Protein AF-A0A4Q4UWY4-F1 (afdb_monomer_lite)

Structure (mmCIF, N/CA/C/O backbone):
data_AF-A0A4Q4UWY4-F1
#
_entry.id   AF-A0A4Q4UWY4-F1
#
loop_
_atom_site.group_PDB
_atom_site.id
_atom_site.type_symbol
_atom_site.label_atom_id
_atom_site.label_alt_id
_atom_site.label_comp_id
_atom_site.label_asym_id
_atom_site.label_entity_id
_atom_site.label_seq_id
_atom_site.pdbx_PDB_ins_code
_atom_site.Cartn_x
_atom_site.Cartn_y
_atom_site.Cartn_z
_atom_site.occupancy
_atom_site.B_iso_or_equiv
_atom_site.auth_seq_id
_atom_site.auth_comp_id
_atom_site.auth_asym_id
_atom_site.auth_atom_id
_atom_site.pdbx_PDB_model_num
ATOM 1 N N . MET A 1 1 ? -7.042 9.454 22.179 1.00 61.00 1 MET A N 1
ATOM 2 C CA . MET A 1 1 ? -7.027 10.506 21.138 1.00 61.00 1 MET A CA 1
ATOM 3 C C . MET A 1 1 ? -7.891 10.111 19.944 1.00 61.00 1 MET A C 1
ATOM 5 O O . MET A 1 1 ? -8.805 10.855 19.650 1.00 61.00 1 MET A O 1
ATOM 9 N N . TRP A 1 2 ? -7.714 8.933 19.331 1.00 68.62 2 TRP A N 1
ATOM 10 C CA . TRP A 1 2 ? -8.538 8.494 18.184 1.00 68.62 2 TRP A CA 1
ATOM 11 C C . TRP A 1 2 ? -9.998 8.112 18.511 1.00 68.62 2 TRP A C 1
ATOM 13 O O . TRP A 1 2 ? -10.825 8.023 17.618 1.00 68.62 2 TRP A O 1
ATOM 23 N N . GLN A 1 3 ? -10.355 7.961 19.790 1.00 69.81 3 GLN A N 1
ATOM 24 C CA . GLN A 1 3 ? -11.751 7.764 20.217 1.00 69.81 3 GLN A CA 1
ATOM 25 C C . GLN A 1 3 ? -12.660 8.958 19.887 1.00 69.81 3 GLN A C 1
ATOM 27 O O . GLN A 1 3 ? -13.860 8.766 19.733 1.00 69.81 3 GLN A O 1
ATOM 32 N N . VAL A 1 4 ? -12.087 10.152 19.679 1.00 71.00 4 VAL A N 1
ATOM 33 C CA . VAL A 1 4 ? -12.830 11.355 19.272 1.00 71.00 4 VAL A CA 1
ATOM 34 C C . VAL A 1 4 ? -13.606 11.146 17.967 1.00 71.00 4 VAL A C 1
ATOM 36 O O . VAL A 1 4 ? -14.658 11.745 17.787 1.00 71.00 4 VAL A O 1
ATOM 39 N N . PHE A 1 5 ? -13.123 10.263 17.079 1.00 67.31 5 PHE A N 1
ATOM 40 C CA . PHE A 1 5 ? -13.816 9.945 15.831 1.00 67.31 5 PHE A CA 1
ATOM 41 C C . PHE A 1 5 ? -15.170 9.290 16.083 1.00 67.31 5 PHE A C 1
ATOM 43 O O . PHE A 1 5 ? -16.157 9.638 15.446 1.00 67.31 5 PHE A O 1
ATOM 50 N N . LEU A 1 6 ? -15.218 8.399 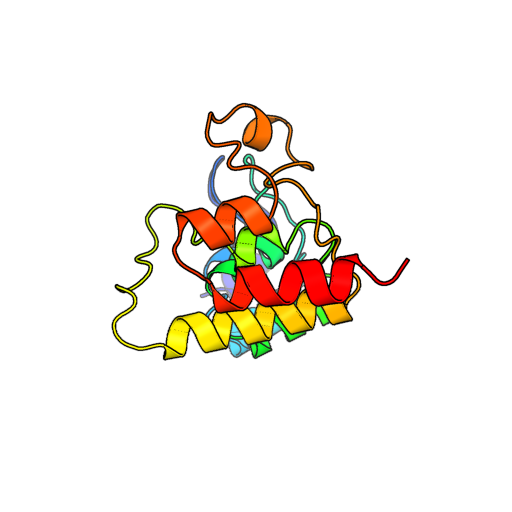17.071 1.00 70.25 6 LEU A N 1
ATOM 51 C CA . LEU A 1 6 ? -16.430 7.689 17.465 1.00 70.25 6 LEU A CA 1
ATOM 52 C C . LEU A 1 6 ? -17.340 8.572 18.323 1.00 70.25 6 LEU A C 1
ATOM 54 O O . LEU A 1 6 ? -18.555 8.485 18.224 1.00 70.25 6 LEU A O 1
ATOM 58 N N . GLU A 1 7 ? -16.753 9.422 19.167 1.00 74.81 7 GLU A N 1
ATOM 59 C CA . GLU A 1 7 ? -17.498 10.297 20.081 1.00 74.81 7 GLU A CA 1
ATOM 60 C C . GLU A 1 7 ? -18.187 11.472 19.370 1.00 74.81 7 GLU A C 1
ATOM 62 O O . GLU A 1 7 ? -19.170 12.000 19.886 1.00 74.81 7 GLU A O 1
ATOM 67 N N . HIS A 1 8 ? -17.681 11.883 18.204 1.00 76.56 8 HIS A N 1
ATOM 68 C CA . HIS A 1 8 ? -18.184 13.031 17.446 1.00 76.56 8 HIS A CA 1
ATOM 69 C C . HIS A 1 8 ? -18.720 12.676 16.049 1.00 76.56 8 HIS A C 1
ATOM 71 O O . HIS A 1 8 ? -18.869 13.581 15.228 1.00 76.56 8 HIS A O 1
ATOM 77 N N . ASP A 1 9 ? -18.994 11.393 15.771 1.00 73.88 9 ASP A N 1
ATOM 78 C CA . ASP A 1 9 ? -19.467 10.906 14.461 1.00 73.88 9 ASP A CA 1
ATOM 79 C C . ASP A 1 9 ? -18.587 11.396 13.287 1.00 73.88 9 ASP A C 1
ATOM 81 O O . ASP A 1 9 ? -19.069 11.709 12.195 1.00 73.88 9 ASP A O 1
ATOM 85 N N . LEU A 1 10 ? -17.273 11.508 13.515 1.00 76.94 10 LEU A N 1
ATOM 86 C CA . LEU A 1 10 ? -16.337 11.921 12.474 1.00 76.94 10 LEU A CA 1
ATOM 87 C C . LEU A 1 10 ? -16.050 10.730 11.566 1.00 76.94 10 LEU A C 1
ATOM 89 O O . LEU A 1 10 ? -15.669 9.654 12.029 1.00 76.94 10 LEU A O 1
ATOM 93 N N . ASP A 1 11 ? -16.167 10.951 10.262 1.00 81.19 11 ASP A N 1
ATOM 94 C CA . ASP A 1 11 ? -15.842 9.941 9.266 1.00 81.19 11 ASP A CA 1
ATOM 95 C C . ASP A 1 11 ? -14.346 9.582 9.329 1.00 81.19 11 ASP A C 1
ATOM 97 O O . ASP A 1 11 ? -13.464 10.392 9.031 1.00 81.19 11 ASP A O 1
ATOM 101 N N . ILE A 1 12 ? -14.062 8.338 9.724 1.00 84.38 12 ILE A N 1
ATOM 102 C CA . ILE A 1 12 ? -12.709 7.780 9.848 1.00 84.38 12 ILE A CA 1
ATOM 103 C C . ILE A 1 12 ? -11.970 7.735 8.499 1.00 84.38 12 ILE A C 1
ATOM 105 O O . ILE A 1 12 ? -10.734 7.756 8.463 1.00 84.38 12 ILE A O 1
ATOM 109 N N . ASN A 1 13 ? -12.730 7.715 7.400 1.00 85.44 13 ASN A N 1
ATOM 110 C CA . ASN A 1 13 ? -12.248 7.678 6.025 1.00 85.44 13 ASN A CA 1
ATOM 111 C C . ASN A 1 13 ? -12.185 9.063 5.376 1.00 85.44 13 ASN A C 1
ATOM 113 O O . ASN A 1 13 ? -11.707 9.174 4.245 1.00 85.44 13 ASN A O 1
ATOM 117 N N . ALA A 1 14 ? -12.620 10.119 6.072 1.00 82.38 14 ALA A N 1
ATOM 118 C CA . ALA A 1 14 ? -12.529 11.464 5.535 1.00 82.38 14 ALA A CA 1
ATOM 119 C C . ALA A 1 14 ? -11.055 11.879 5.372 1.00 82.38 14 ALA A C 1
ATOM 121 O O . ALA A 1 14 ? -10.248 11.686 6.293 1.00 82.38 14 ALA A O 1
ATOM 122 N N . PRO A 1 15 ? -10.689 12.462 4.216 1.00 76.62 15 PRO A N 1
ATOM 123 C CA . PRO A 1 15 ? -9.356 13.002 4.008 1.00 76.62 15 PRO A CA 1
ATOM 124 C C . PRO A 1 15 ? -9.111 14.193 4.941 1.00 76.62 15 PRO A C 1
ATOM 126 O O . PRO A 1 15 ? -10.005 15.002 5.192 1.00 76.62 15 PRO A O 1
ATOM 129 N N . LEU A 1 16 ? -7.877 14.320 5.434 1.00 72.75 16 LEU A N 1
ATOM 130 C CA . LEU A 1 16 ? -7.466 15.444 6.289 1.00 72.75 16 LEU A CA 1
ATOM 131 C C . LEU A 1 16 ? -7.437 16.786 5.534 1.00 72.75 16 LEU A C 1
ATOM 133 O O . LEU A 1 16 ? -7.679 17.838 6.124 1.00 72.75 16 LEU A O 1
ATOM 137 N N . ALA A 1 17 ? -7.153 16.744 4.233 1.00 71.06 17 ALA A N 1
ATOM 138 C CA . ALA A 1 17 ? -7.154 17.870 3.305 1.00 71.06 17 ALA A CA 1
ATOM 139 C C . ALA A 1 17 ? -7.312 17.348 1.865 1.00 71.06 17 ALA A C 1
ATOM 141 O O . ALA A 1 17 ? -7.145 16.158 1.619 1.00 71.06 17 ALA A O 1
ATOM 142 N N . ASP A 1 18 ? -7.559 18.233 0.894 1.00 65.56 18 ASP A N 1
ATOM 143 C CA . ASP A 1 18 ? -7.767 17.872 -0.524 1.00 65.56 18 ASP A CA 1
ATOM 144 C C . ASP A 1 18 ? -6.655 16.974 -1.109 1.00 65.56 18 ASP A C 1
ATOM 146 O O . ASP A 1 18 ? -6.913 16.095 -1.932 1.00 65.56 18 ASP A O 1
ATOM 150 N N . SER A 1 19 ? -5.404 17.179 -0.689 1.00 64.25 19 SER A N 1
ATOM 151 C CA . SER A 1 19 ? -4.243 16.389 -1.122 1.00 64.25 19 SER A CA 1
ATOM 152 C C . SER A 1 19 ? -3.883 15.234 -0.188 1.00 64.25 19 SER A C 1
ATOM 154 O O . SER A 1 19 ? -3.068 14.382 -0.557 1.00 64.25 19 SER A O 1
ATOM 156 N N . ASP A 1 20 ? -4.462 15.212 1.009 1.00 68.88 20 ASP A N 1
ATOM 157 C CA . ASP A 1 20 ? -4.085 14.313 2.088 1.00 68.88 20 ASP A CA 1
ATOM 158 C C . ASP A 1 20 ? -5.015 13.105 2.162 1.00 68.88 20 ASP A C 1
ATOM 160 O O . ASP A 1 20 ? -6.194 13.158 1.823 1.00 68.88 20 ASP A O 1
ATOM 164 N N . GLY A 1 21 ? -4.445 11.971 2.562 1.00 74.50 21 GLY A N 1
ATOM 165 C CA . GLY A 1 21 ? -5.209 10.747 2.768 1.00 74.50 21 GLY A CA 1
ATOM 166 C C . GLY A 1 21 ? -6.045 10.802 4.050 1.00 74.50 21 GLY A C 1
ATOM 167 O O . GLY A 1 21 ? -5.922 11.745 4.839 1.00 74.50 21 GLY A O 1
ATOM 168 N N . PRO A 1 22 ? -6.864 9.772 4.296 1.00 83.56 22 PRO A N 1
ATOM 169 C CA . PRO A 1 22 ? -7.539 9.603 5.579 1.00 83.56 22 PRO A CA 1
ATOM 170 C C . PRO A 1 22 ? -6.528 9.438 6.723 1.00 83.56 22 PRO A C 1
ATOM 172 O O . PRO A 1 22 ? -5.343 9.171 6.507 1.00 83.56 22 PRO A O 1
ATOM 175 N N . HIS A 1 23 ? -7.007 9.536 7.961 1.00 83.69 23 HIS A N 1
ATOM 176 C CA . HIS A 1 23 ? -6.196 9.418 9.180 1.00 83.69 23 HIS A CA 1
ATOM 177 C C . HIS A 1 23 ? -5.339 8.144 9.226 1.00 83.69 23 HIS A C 1
ATOM 179 O O . HIS A 1 23 ? -4.189 8.186 9.668 1.00 83.69 23 HIS A O 1
ATOM 185 N N . LEU A 1 24 ? -5.860 7.033 8.689 1.00 85.62 24 LEU A N 1
ATOM 186 C CA . LEU A 1 24 ? -5.133 5.770 8.550 1.00 85.62 24 LEU A CA 1
ATOM 187 C C . LEU A 1 24 ? -3.785 5.944 7.821 1.00 85.62 24 LEU A C 1
ATOM 189 O O . LEU A 1 24 ? -2.796 5.316 8.194 1.00 85.62 24 LEU A O 1
ATOM 193 N N . SER A 1 25 ? -3.715 6.846 6.840 1.00 86.00 25 SER A N 1
ATOM 194 C CA . SER A 1 25 ? -2.519 7.119 6.039 1.00 86.00 25 SER A CA 1
ATOM 195 C C . SER A 1 25 ? -1.379 7.802 6.808 1.00 86.00 25 SER A C 1
ATOM 197 O O . SER A 1 25 ? -0.326 8.023 6.217 1.00 86.00 25 SER A O 1
ATOM 199 N N . TYR A 1 26 ? -1.566 8.173 8.079 1.00 84.94 26 TYR A N 1
ATOM 200 C CA . TYR A 1 26 ? -0.537 8.816 8.918 1.00 84.94 26 TYR A CA 1
ATOM 201 C C . TYR A 1 26 ? -0.040 7.929 10.059 1.00 84.94 26 TYR A C 1
ATOM 203 O O . TYR A 1 26 ? 0.949 8.255 10.710 1.00 84.94 26 TYR A O 1
ATOM 211 N N . VAL A 1 27 ? -0.706 6.801 10.307 1.00 88.25 27 VAL A N 1
ATOM 212 C CA . VAL A 1 27 ? -0.375 5.879 11.404 1.00 88.25 27 VAL A CA 1
ATOM 213 C C . VAL A 1 27 ? 0.238 4.569 10.904 1.00 88.25 27 VAL A C 1
ATOM 215 O O . VAL A 1 27 ? 0.354 3.612 11.658 1.00 88.25 27 VAL A O 1
ATOM 218 N N . LEU A 1 28 ? 0.658 4.521 9.637 1.00 88.25 28 LEU A N 1
ATOM 219 C CA . LEU A 1 28 ? 1.117 3.312 8.939 1.00 88.25 28 LEU A CA 1
ATOM 220 C C . LEU A 1 28 ? 2.380 2.669 9.546 1.00 88.25 28 LEU A C 1
ATOM 222 O O . LEU A 1 28 ? 2.628 1.478 9.362 1.00 88.25 28 LEU A O 1
ATOM 226 N N . GLN A 1 29 ? 3.171 3.436 10.295 1.00 87.94 29 GLN A N 1
ATOM 227 C CA . GLN A 1 29 ? 4.342 2.922 11.017 1.00 87.94 29 GLN A CA 1
ATOM 228 C C . GLN A 1 29 ? 3.959 2.157 12.294 1.00 87.94 29 GLN A C 1
ATOM 230 O O . GLN A 1 29 ? 4.730 1.335 12.781 1.00 87.94 29 GLN A O 1
ATOM 235 N N . GLU A 1 30 ? 2.761 2.400 12.825 1.00 89.12 30 GLU A N 1
ATOM 236 C CA . GLU A 1 30 ? 2.292 1.875 14.103 1.00 89.12 30 GLU A CA 1
ATOM 237 C C . GLU A 1 30 ? 1.243 0.785 13.870 1.00 89.12 30 GLU A C 1
ATOM 239 O O . GLU A 1 30 ? 0.039 1.044 13.825 1.00 89.12 30 GLU A O 1
ATOM 244 N N . GLU A 1 31 ? 1.687 -0.466 13.754 1.00 89.94 31 GLU A N 1
ATOM 245 C CA . GLU A 1 31 ? 0.824 -1.619 13.450 1.00 89.94 31 GLU A CA 1
ATOM 246 C C . GLU A 1 31 ? -0.391 -1.734 14.395 1.00 89.94 31 GLU A C 1
ATOM 248 O O . GLU A 1 31 ? -1.492 -2.085 13.971 1.00 89.94 31 GLU A O 1
ATOM 253 N N . ASN A 1 32 ? -0.223 -1.385 15.676 1.00 90.00 32 ASN A N 1
ATOM 254 C CA . ASN A 1 32 ? -1.310 -1.381 16.660 1.00 90.00 32 ASN A CA 1
ATOM 255 C C . ASN A 1 32 ? -2.388 -0.337 16.345 1.00 90.00 32 ASN A C 1
ATOM 257 O O . ASN A 1 32 ? -3.577 -0.618 16.502 1.00 90.00 32 ASN A O 1
ATOM 261 N N . LEU A 1 33 ? -1.987 0.851 15.883 1.00 89.44 33 LEU A N 1
ATOM 262 C CA . LEU A 1 33 ? -2.930 1.878 15.454 1.00 89.44 33 LEU A CA 1
ATOM 263 C C . LEU A 1 33 ? -3.605 1.462 14.154 1.00 89.44 33 LEU A C 1
ATOM 265 O O . LEU A 1 33 ? -4.824 1.548 14.070 1.00 89.44 33 LEU A O 1
ATOM 269 N N . VAL A 1 34 ? -2.858 0.925 13.188 1.00 91.00 34 VAL A N 1
ATOM 270 C CA . VAL A 1 34 ? -3.437 0.404 11.939 1.00 91.00 34 VAL A CA 1
ATOM 271 C C . VAL A 1 34 ? -4.517 -0.636 12.234 1.00 91.00 34 VAL A C 1
ATOM 273 O O . VAL A 1 34 ? -5.630 -0.513 11.728 1.00 91.00 34 VAL A O 1
ATOM 276 N N . ARG A 1 35 ? -4.246 -1.612 13.112 1.00 91.44 35 ARG A N 1
ATOM 277 C CA . ARG A 1 35 ? -5.260 -2.589 13.548 1.00 91.44 35 ARG A CA 1
ATOM 278 C C . ARG A 1 35 ? -6.481 -1.927 14.173 1.00 91.44 35 ARG A C 1
ATOM 280 O O . ARG A 1 35 ? -7.597 -2.352 13.897 1.00 91.44 35 ARG A O 1
ATOM 287 N N . TRP A 1 36 ? -6.274 -0.911 15.010 1.00 90.50 36 TRP A N 1
ATOM 288 C CA . TRP A 1 36 ? -7.373 -0.175 15.625 1.00 90.50 36 TRP A CA 1
ATOM 289 C C . TRP A 1 36 ? -8.238 0.511 14.566 1.00 90.50 36 TRP A C 1
ATOM 291 O O . TRP A 1 36 ? -9.448 0.334 14.587 1.00 90.50 36 TRP A O 1
ATOM 301 N N . PHE A 1 37 ? -7.642 1.216 13.604 1.00 89.88 37 PHE A N 1
ATOM 302 C CA . PHE A 1 37 ? -8.376 1.866 12.514 1.00 89.88 37 PHE A CA 1
ATOM 303 C C . PHE A 1 37 ? -9.155 0.854 11.666 1.00 89.88 37 PHE A C 1
ATOM 305 O O . PHE A 1 37 ? -10.343 1.042 11.422 1.00 89.88 37 PHE A O 1
ATOM 312 N N . LEU A 1 38 ? -8.520 -0.253 11.276 1.00 89.75 38 LEU A N 1
ATOM 313 C CA . LEU A 1 38 ? -9.176 -1.316 10.508 1.00 89.75 38 LEU A CA 1
ATOM 314 C C . LEU A 1 38 ? -10.338 -1.971 11.272 1.00 89.75 38 LEU A C 1
ATOM 316 O O . LEU A 1 38 ? -11.334 -2.345 10.664 1.00 89.75 38 LEU A O 1
ATOM 320 N N . ALA A 1 39 ? -10.238 -2.084 12.600 1.00 89.94 39 ALA A N 1
ATOM 321 C CA . ALA A 1 39 ? -11.321 -2.587 13.446 1.00 89.94 39 ALA A CA 1
ATOM 322 C C . ALA A 1 39 ? -12.518 -1.622 13.560 1.00 89.94 39 ALA A C 1
ATOM 324 O O . ALA A 1 39 ? -13.562 -2.027 14.063 1.00 89.94 39 ALA A O 1
ATOM 325 N N . HIS A 1 40 ? -12.368 -0.374 13.106 1.00 87.75 4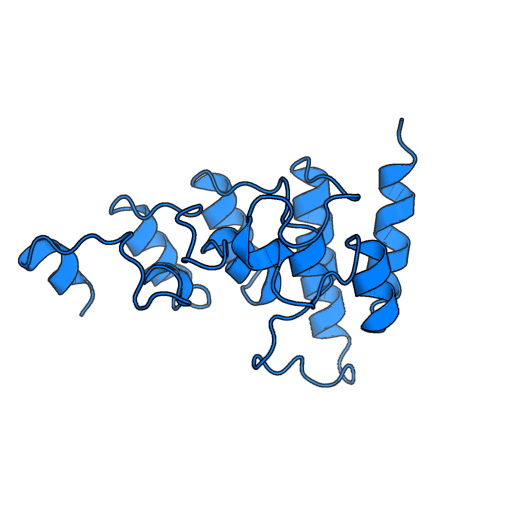0 HIS A N 1
ATOM 326 C CA . HIS A 1 40 ? -13.407 0.660 13.094 1.00 87.75 40 HIS A CA 1
ATOM 327 C C . HIS A 1 40 ? -13.756 1.088 11.657 1.00 87.75 40 HIS A C 1
ATOM 329 O O . HIS A 1 40 ? -13.974 2.268 11.402 1.00 87.75 40 HIS A O 1
ATOM 335 N N . ASP A 1 41 ? -13.768 0.140 10.713 1.00 87.25 41 ASP A N 1
ATOM 336 C CA . ASP A 1 41 ? -14.192 0.344 9.316 1.00 87.25 41 ASP A CA 1
ATOM 337 C C . ASP A 1 41 ? -13.353 1.365 8.517 1.00 87.25 41 ASP A C 1
ATOM 339 O O . ASP A 1 41 ? -13.816 1.957 7.534 1.00 87.25 41 ASP A O 1
ATOM 343 N N . ALA A 1 42 ? -12.083 1.557 8.892 1.00 88.12 42 ALA A N 1
ATOM 344 C CA . ALA A 1 42 ? -11.160 2.311 8.054 1.00 88.12 42 ALA A CA 1
ATOM 345 C C . ALA A 1 42 ? -10.872 1.542 6.756 1.00 88.12 42 ALA A C 1
ATOM 347 O O . ALA A 1 42 ? -10.350 0.425 6.767 1.00 88.12 42 ALA A O 1
ATOM 348 N N . ALA A 1 43 ? -11.176 2.163 5.624 1.00 89.19 43 ALA A N 1
ATOM 349 C CA . ALA A 1 43 ? -10.978 1.600 4.306 1.00 89.19 43 ALA A CA 1
ATOM 350 C C . ALA A 1 43 ? -9.507 1.761 3.874 1.00 89.19 43 ALA A C 1
ATOM 352 O O . ALA A 1 43 ? -9.032 2.887 3.690 1.00 89.19 43 ALA A O 1
ATOM 353 N N . PRO A 1 44 ? -8.773 0.663 3.611 1.00 89.12 44 PRO A N 1
ATOM 354 C CA . PRO A 1 44 ? -7.382 0.737 3.155 1.00 89.12 44 PRO A CA 1
ATOM 355 C C . PRO A 1 44 ? -7.244 1.355 1.752 1.00 89.12 44 PRO A C 1
ATOM 357 O O . PRO A 1 44 ? -6.158 1.796 1.380 1.00 89.12 44 PRO A O 1
ATOM 360 N N . ASN A 1 45 ? -8.342 1.415 0.989 1.00 88.81 45 ASN A N 1
ATOM 361 C CA . ASN A 1 45 ? -8.413 1.991 -0.355 1.00 88.81 45 ASN A CA 1
ATOM 362 C C . ASN A 1 45 ? -9.091 3.373 -0.397 1.00 88.81 45 ASN A C 1
ATOM 364 O O . ASN A 1 45 ? -9.434 3.829 -1.482 1.00 88.81 45 ASN A O 1
ATOM 368 N N . ALA A 1 46 ? -9.335 4.027 0.745 1.00 85.81 46 ALA A N 1
ATOM 369 C CA . ALA A 1 46 ? -9.895 5.378 0.749 1.00 85.81 46 ALA A CA 1
ATOM 370 C C . ALA A 1 46 ? -8.896 6.364 0.117 1.00 85.81 46 ALA A C 1
ATOM 372 O O . ALA A 1 46 ? -7.882 6.715 0.717 1.00 85.81 46 ALA A O 1
ATOM 373 N N . ASP A 1 47 ? -9.163 6.758 -1.125 1.00 75.75 47 ASP A N 1
ATOM 374 C CA . ASP A 1 47 ? -8.292 7.628 -1.908 1.00 75.75 47 ASP A CA 1
ATOM 375 C C . ASP A 1 47 ? -8.320 9.075 -1.398 1.00 75.75 47 ASP A C 1
ATOM 377 O O . ASP A 1 47 ? -9.377 9.635 -1.106 1.00 75.75 47 ASP A O 1
ATOM 381 N N . SER A 1 48 ? -7.150 9.718 -1.361 1.00 74.94 48 SER A N 1
ATOM 382 C CA . SER A 1 48 ? -7.072 11.182 -1.293 1.00 74.94 48 SER A CA 1
ATOM 383 C C . SER A 1 48 ? -7.545 11.824 -2.604 1.00 74.94 48 SER A C 1
ATOM 385 O O . SER A 1 48 ? -7.644 11.154 -3.634 1.00 74.94 48 SER A O 1
ATOM 387 N N . GLY A 1 49 ? -7.728 13.149 -2.644 1.00 69.88 49 GLY A N 1
ATOM 388 C CA . GLY A 1 49 ? -8.054 13.864 -3.891 1.00 69.88 49 GLY A CA 1
ATOM 389 C C . GLY A 1 49 ? -6.987 13.754 -4.995 1.00 69.88 49 GLY A C 1
ATOM 390 O O . GLY A 1 49 ? -7.233 14.146 -6.138 1.00 69.88 49 GLY A O 1
ATOM 391 N N . ASN A 1 50 ? -5.816 13.185 -4.687 1.00 69.88 50 ASN A N 1
ATOM 392 C CA . ASN A 1 50 ? -4.761 12.860 -5.649 1.00 69.88 50 ASN A CA 1
ATOM 393 C C . ASN A 1 50 ? -4.767 11.376 -6.069 1.00 69.88 50 ASN A C 1
ATOM 395 O O . ASN A 1 50 ? -4.025 10.990 -6.973 1.00 69.88 50 ASN A O 1
ATOM 399 N N . GLY A 1 51 ? -5.623 10.548 -5.468 1.00 77.50 51 GLY A N 1
ATOM 400 C CA . GLY A 1 51 ? -5.676 9.099 -5.670 1.00 77.50 51 GLY A CA 1
ATOM 401 C C . GLY A 1 51 ? -4.633 8.333 -4.862 1.00 77.50 51 GLY A C 1
ATOM 402 O O . GLY A 1 51 ? -4.173 7.281 -5.298 1.00 77.50 51 GLY A O 1
ATOM 403 N N . LEU A 1 52 ? -4.168 8.880 -3.736 1.00 81.00 52 LEU A N 1
ATOM 404 C CA . LEU A 1 52 ? -3.254 8.167 -2.847 1.00 81.00 52 LEU A CA 1
ATOM 405 C C . LEU A 1 52 ? -4.053 7.538 -1.707 1.00 81.00 52 LEU A C 1
ATOM 407 O O . LEU A 1 52 ? -4.477 8.244 -0.792 1.00 81.00 52 LEU A O 1
ATOM 411 N N . SER A 1 53 ? -4.231 6.221 -1.755 1.00 88.25 53 SER A N 1
ATOM 412 C CA . SER A 1 53 ? -4.863 5.465 -0.675 1.00 88.25 53 SER A CA 1
ATOM 413 C C . SER A 1 53 ? -3.884 5.134 0.462 1.00 88.25 53 SER A C 1
ATOM 415 O O . SER A 1 53 ? -2.663 5.123 0.244 1.00 88.25 53 SER A O 1
ATOM 417 N N . PRO A 1 54 ? -4.386 4.804 1.669 1.00 89.31 54 PRO A N 1
ATOM 418 C CA . PRO A 1 54 ? -3.571 4.263 2.753 1.00 89.31 54 PRO A CA 1
ATOM 419 C C . PRO A 1 54 ? -2.711 3.081 2.323 1.00 89.31 54 PRO A C 1
ATOM 421 O O . PRO A 1 54 ? -1.540 3.011 2.688 1.00 89.31 54 PRO A O 1
ATOM 424 N N . PHE A 1 55 ? -3.270 2.174 1.516 1.00 91.31 55 PHE A N 1
ATOM 425 C CA . PHE A 1 55 ? -2.548 1.018 1.001 1.00 91.31 55 PHE A CA 1
ATOM 426 C C . PHE A 1 55 ? -1.377 1.427 0.098 1.00 91.31 55 PHE A C 1
ATOM 428 O O . PHE A 1 55 ? -0.252 0.972 0.303 1.00 91.31 55 PHE A O 1
ATOM 435 N N . LEU A 1 56 ? -1.608 2.331 -0.860 1.00 88.38 56 LEU A N 1
ATOM 436 C CA . LEU A 1 56 ? -0.557 2.803 -1.768 1.00 88.38 56 LEU A CA 1
ATOM 437 C C . LEU A 1 56 ? 0.536 3.583 -1.029 1.00 88.38 56 LEU A C 1
ATOM 439 O O . LEU A 1 56 ? 1.717 3.441 -1.349 1.00 88.38 56 LEU A O 1
ATOM 443 N N . ARG A 1 57 ? 0.168 4.365 -0.007 1.00 87.56 57 ARG A N 1
ATOM 444 C CA . ARG A 1 57 ? 1.150 5.028 0.858 1.00 87.56 57 ARG A CA 1
ATOM 445 C C . ARG A 1 57 ? 1.952 4.011 1.669 1.00 87.56 57 ARG A C 1
ATOM 447 O O . ARG A 1 57 ? 3.176 4.103 1.693 1.00 87.56 57 ARG A O 1
ATOM 454 N N . ALA A 1 58 ? 1.301 3.003 2.250 1.00 90.00 58 ALA A N 1
ATOM 455 C CA . ALA A 1 58 ? 1.977 1.967 3.028 1.00 90.00 58 ALA A CA 1
ATOM 456 C C . ALA A 1 58 ? 3.022 1.210 2.206 1.00 90.00 58 ALA A C 1
ATOM 458 O O . ALA A 1 58 ? 4.114 0.948 2.695 1.00 90.00 58 ALA A O 1
ATOM 459 N N . VAL A 1 59 ? 2.729 0.930 0.938 1.00 90.06 59 VAL A N 1
ATOM 460 C CA . VAL A 1 59 ? 3.683 0.305 0.012 1.00 90.06 59 VAL A CA 1
ATOM 461 C C . VAL A 1 59 ? 4.962 1.136 -0.1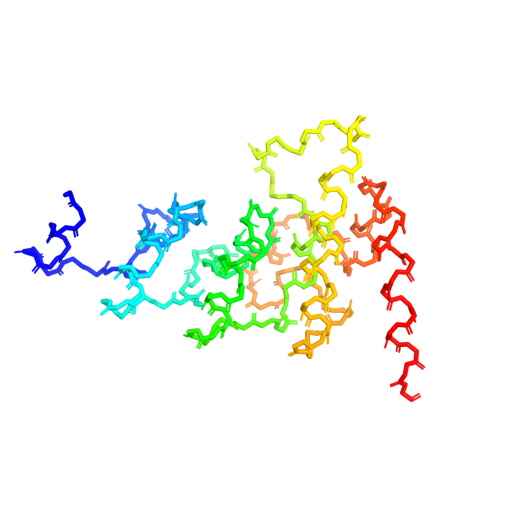75 1.00 90.06 59 VAL A C 1
ATOM 463 O O . VAL A 1 59 ? 6.032 0.570 -0.393 1.00 90.06 59 VAL A O 1
ATOM 466 N N . SER A 1 60 ? 4.875 2.465 -0.074 1.00 84.44 60 SER A N 1
ATOM 467 C CA . SER A 1 60 ? 6.020 3.359 -0.265 1.00 84.44 60 SER A CA 1
ATOM 468 C C . SER A 1 60 ? 6.900 3.516 0.982 1.00 84.44 60 SER A C 1
ATOM 470 O O . SER A 1 60 ? 8.089 3.816 0.829 1.00 84.44 60 SER A O 1
ATOM 472 N N . GLU A 1 61 ? 6.336 3.401 2.190 1.00 84.06 61 GLU A N 1
ATOM 473 C CA . GLU A 1 61 ? 7.012 3.838 3.428 1.00 84.06 61 GLU A CA 1
ATOM 474 C C . GLU A 1 61 ? 6.838 2.917 4.644 1.00 84.06 61 GLU A C 1
ATOM 476 O O . GLU A 1 61 ? 7.616 3.016 5.594 1.00 84.06 61 GLU A O 1
ATOM 481 N N . ALA A 1 62 ? 5.823 2.053 4.664 1.00 87.62 62 ALA A N 1
ATOM 482 C CA . ALA A 1 62 ? 5.490 1.263 5.842 1.00 87.62 62 ALA A CA 1
ATOM 483 C C . ALA A 1 62 ? 6.248 -0.075 5.873 1.00 87.62 62 ALA A C 1
ATOM 485 O O . ALA A 1 62 ? 6.655 -0.602 4.832 1.00 87.62 62 ALA A O 1
ATOM 486 N N . PRO A 1 63 ? 6.409 -0.679 7.063 1.00 89.19 63 PRO A N 1
ATOM 487 C CA . PRO A 1 63 ? 6.916 -2.038 7.179 1.00 89.19 63 PRO A CA 1
ATOM 488 C C . PRO A 1 63 ? 6.060 -3.029 6.383 1.00 89.19 63 PRO A C 1
ATOM 490 O O . PRO A 1 63 ? 4.839 -2.884 6.288 1.00 89.19 63 PRO A O 1
ATOM 493 N N . LEU A 1 64 ? 6.689 -4.098 5.884 1.00 89.94 64 LEU A N 1
ATOM 494 C CA . LEU A 1 64 ? 5.994 -5.169 5.160 1.00 89.94 64 LEU A CA 1
ATOM 495 C C . LEU A 1 64 ? 4.799 -5.728 5.949 1.00 89.94 64 LEU A C 1
ATOM 497 O O . LEU A 1 64 ? 3.772 -6.038 5.353 1.00 89.94 64 LEU A O 1
ATOM 501 N N . THR A 1 65 ? 4.904 -5.819 7.278 1.00 92.44 65 THR A N 1
ATOM 502 C CA . THR A 1 65 ? 3.817 -6.317 8.132 1.00 92.44 65 THR A CA 1
ATOM 503 C C . THR A 1 65 ? 2.576 -5.429 8.055 1.00 92.44 65 THR A C 1
ATOM 505 O O . THR A 1 65 ? 1.467 -5.947 7.928 1.00 92.44 65 THR A O 1
ATOM 508 N N . THR A 1 66 ? 2.742 -4.102 8.018 1.00 92.88 66 THR A N 1
ATOM 509 C CA . THR A 1 66 ? 1.635 -3.164 7.797 1.00 92.88 66 THR A CA 1
ATOM 510 C C . THR A 1 66 ? 1.033 -3.330 6.403 1.00 92.88 66 THR A C 1
ATOM 512 O O . THR A 1 66 ? -0.189 -3.356 6.264 1.00 92.88 66 THR A O 1
ATOM 515 N N . VAL A 1 67 ? 1.862 -3.474 5.362 1.00 92.69 67 VAL A N 1
ATOM 516 C CA . VAL A 1 67 ? 1.375 -3.671 3.983 1.00 92.69 67 VAL A CA 1
ATOM 517 C C . VAL A 1 67 ? 0.535 -4.948 3.884 1.00 92.69 67 VAL A C 1
ATOM 519 O O . VAL A 1 67 ? -0.568 -4.929 3.337 1.00 92.69 67 VAL A O 1
ATOM 522 N N . GLN A 1 68 ? 1.012 -6.044 4.477 1.00 93.19 68 GLN A N 1
ATOM 523 C CA . GLN A 1 68 ? 0.292 -7.318 4.543 1.00 93.19 68 GLN A CA 1
ATOM 524 C C . GLN A 1 68 ? -1.023 -7.204 5.321 1.00 93.19 68 GLN A C 1
ATOM 526 O O . GLN A 1 68 ? -2.040 -7.772 4.912 1.00 93.19 68 GLN A O 1
ATOM 531 N N . LEU A 1 69 ? -1.021 -6.453 6.425 1.00 93.06 69 LEU A N 1
ATOM 532 C CA . LEU A 1 69 ? -2.212 -6.203 7.230 1.00 93.06 69 LEU A CA 1
ATOM 533 C C . LEU A 1 69 ? -3.279 -5.443 6.428 1.00 93.06 69 LEU A C 1
ATOM 535 O O . LEU A 1 69 ? -4.432 -5.870 6.391 1.00 93.06 69 LEU A O 1
ATOM 539 N N . LEU A 1 70 ? -2.895 -4.367 5.737 1.00 92.31 70 LEU A N 1
ATOM 540 C CA . LEU A 1 70 ? -3.816 -3.592 4.901 1.00 92.31 70 LEU A CA 1
ATOM 541 C C . LEU A 1 70 ? -4.316 -4.393 3.696 1.00 92.31 70 LEU A C 1
ATOM 543 O O . LEU A 1 70 ? -5.493 -4.300 3.362 1.00 92.31 70 LEU A O 1
ATOM 547 N N . HIS A 1 71 ? -3.461 -5.213 3.076 1.00 92.81 71 HIS A N 1
ATOM 548 C CA . HIS A 1 71 ? -3.877 -6.132 2.012 1.00 92.81 71 HIS A CA 1
ATOM 549 C C . HIS A 1 71 ? -4.941 -7.119 2.513 1.00 92.81 71 HIS A C 1
ATOM 551 O O . HIS A 1 71 ? -5.972 -7.310 1.875 1.00 92.81 71 HIS A O 1
ATOM 557 N N . THR A 1 72 ? -4.734 -7.692 3.703 1.00 91.69 72 THR A N 1
ATOM 558 C CA . THR A 1 72 ? -5.694 -8.618 4.332 1.00 91.69 72 THR A CA 1
ATOM 559 C C . THR A 1 72 ? -7.026 -7.937 4.659 1.00 91.69 72 THR A C 1
ATOM 561 O O . THR A 1 72 ? -8.071 -8.580 4.622 1.00 91.69 72 THR A O 1
ATOM 564 N N . ALA A 1 73 ? -7.006 -6.628 4.918 1.00 89.69 73 ALA A N 1
ATOM 565 C CA . ALA A 1 73 ? -8.199 -5.808 5.106 1.00 89.69 73 ALA A CA 1
ATOM 566 C C . ALA A 1 73 ? -8.850 -5.324 3.791 1.00 89.69 73 ALA A C 1
ATOM 568 O O . ALA A 1 73 ? -9.766 -4.506 3.828 1.00 89.69 73 ALA A O 1
ATOM 569 N N . GLY A 1 74 ? -8.395 -5.809 2.629 1.00 89.62 74 GLY A N 1
ATOM 570 C CA . GLY A 1 74 ? -8.965 -5.481 1.318 1.00 89.62 74 GLY A CA 1
ATOM 571 C C . GLY A 1 74 ? -8.197 -4.421 0.524 1.00 89.62 74 GLY A C 1
ATOM 572 O O . GLY A 1 74 ? -8.722 -3.904 -0.461 1.00 89.62 74 GLY A O 1
ATOM 573 N N . GLY A 1 75 ? -6.974 -4.073 0.928 1.00 89.06 75 GLY A N 1
ATOM 574 C CA . GLY A 1 75 ? -6.090 -3.178 0.180 1.00 89.06 75 GLY A CA 1
ATOM 575 C C . GLY A 1 75 ? -5.761 -3.716 -1.217 1.00 89.06 75 GLY A C 1
ATOM 576 O O . GLY A 1 75 ? -5.377 -4.875 -1.355 1.00 89.06 75 GLY A O 1
ATOM 577 N N . SER A 1 76 ? -5.916 -2.887 -2.252 1.00 88.38 76 SER A N 1
ATOM 578 C CA . SER A 1 76 ? -5.767 -3.312 -3.651 1.00 88.38 76 SER A CA 1
ATOM 579 C C . SER A 1 76 ? -4.315 -3.214 -4.146 1.00 88.38 76 SER A C 1
ATOM 581 O O . SER A 1 76 ? -3.786 -2.103 -4.241 1.00 88.38 76 SER A O 1
ATOM 583 N N . PRO A 1 77 ? -3.678 -4.327 -4.564 1.00 87.12 77 PRO A N 1
ATOM 584 C CA . PRO A 1 77 ? -2.310 -4.322 -5.085 1.00 87.12 77 PRO A CA 1
ATOM 585 C C . PRO A 1 77 ? -2.198 -3.893 -6.557 1.00 87.12 77 PRO A C 1
ATOM 587 O O . PRO A 1 77 ? -1.091 -3.687 -7.047 1.00 87.12 77 PRO A O 1
ATOM 590 N N . THR A 1 78 ? -3.319 -3.714 -7.262 1.00 84.81 78 THR A N 1
ATOM 591 C CA . THR A 1 78 ? -3.378 -3.542 -8.728 1.00 84.81 78 THR A CA 1
ATOM 592 C C . THR A 1 78 ? -2.458 -2.457 -9.290 1.00 84.81 78 THR A C 1
ATOM 594 O O . THR A 1 78 ? -1.825 -2.676 -10.313 1.00 84.81 78 THR A O 1
ATOM 597 N N . VAL A 1 79 ? -2.356 -1.304 -8.625 1.00 83.31 79 VAL A N 1
ATOM 598 C CA . VAL A 1 79 ? -1.537 -0.154 -9.064 1.00 83.31 79 VAL A CA 1
ATOM 599 C C . VAL A 1 79 ? -0.378 0.146 -8.111 1.00 83.31 79 VAL A C 1
ATOM 601 O O . VAL A 1 79 ? 0.193 1.235 -8.143 1.00 83.31 79 VAL A O 1
ATOM 604 N N . ALA A 1 80 ? -0.032 -0.802 -7.238 1.00 86.44 80 ALA A N 1
ATOM 605 C CA . ALA A 1 80 ? 0.900 -0.587 -6.134 1.00 86.44 80 ALA A CA 1
ATOM 606 C C . ALA A 1 80 ? 2.382 -0.691 -6.529 1.00 86.44 80 ALA A C 1
ATOM 608 O O . ALA A 1 80 ? 3.227 -0.059 -5.896 1.00 86.44 80 ALA A O 1
ATOM 609 N N . VAL A 1 81 ? 2.710 -1.442 -7.587 1.00 86.56 81 VAL A N 1
ATOM 610 C CA . VAL A 1 81 ? 4.097 -1.685 -8.029 1.00 86.56 81 VAL A CA 1
ATOM 611 C C . VAL A 1 81 ? 4.899 -0.384 -8.231 1.00 86.56 81 VAL A C 1
ATOM 613 O O . VAL A 1 81 ? 5.970 -0.253 -7.633 1.00 86.56 81 VAL A O 1
ATOM 616 N N . PRO A 1 82 ? 4.390 0.637 -8.951 1.00 84.50 82 PRO A N 1
ATOM 617 C CA . PRO A 1 82 ? 5.072 1.926 -9.086 1.00 84.50 82 PRO A CA 1
ATOM 618 C C . PRO A 1 82 ? 5.397 2.635 -7.765 1.00 84.50 82 PRO A C 1
ATOM 620 O O . PRO A 1 82 ? 6.377 3.373 -7.696 1.00 84.50 82 PRO A O 1
ATOM 623 N N . PHE A 1 83 ? 4.593 2.433 -6.718 1.00 84.75 83 PHE A N 1
ATOM 624 C CA . PHE A 1 83 ? 4.803 3.059 -5.409 1.00 84.75 83 PHE A CA 1
ATOM 625 C C . PHE A 1 83 ? 5.895 2.351 -4.597 1.00 84.75 83 PHE A C 1
ATOM 627 O O . PHE A 1 83 ? 6.590 2.999 -3.820 1.00 84.75 83 PHE A O 1
ATOM 634 N N . ALA A 1 84 ? 6.120 1.052 -4.819 1.00 86.31 84 ALA A N 1
ATOM 635 C CA . ALA A 1 84 ? 7.256 0.345 -4.223 1.00 86.31 84 ALA A CA 1
ATOM 636 C C . ALA A 1 84 ? 8.589 0.820 -4.836 1.00 86.31 84 ALA A C 1
ATOM 638 O O . ALA A 1 84 ? 9.582 1.013 -4.128 1.00 86.31 84 ALA A O 1
ATOM 639 N N . CYS A 1 85 ? 8.582 1.067 -6.151 1.00 81.81 85 CYS A N 1
ATOM 640 C CA . CYS A 1 85 ? 9.738 1.491 -6.947 1.00 81.81 85 CYS A CA 1
ATOM 641 C C . CYS A 1 85 ? 10.039 2.998 -6.870 1.00 81.81 85 CYS A C 1
ATOM 643 O O . CYS A 1 85 ? 11.015 3.457 -7.461 1.00 81.81 85 CYS A O 1
ATOM 645 N N . SER A 1 86 ? 9.203 3.784 -6.187 1.00 79.12 86 SER A N 1
ATOM 646 C CA . SER A 1 86 ? 9.300 5.242 -6.159 1.00 79.12 86 SER A CA 1
ATOM 647 C C . SER A 1 86 ? 8.869 5.791 -4.805 1.00 79.12 86 SER A C 1
ATOM 649 O O . SER A 1 86 ? 7.669 5.794 -4.520 1.00 79.12 86 SER A O 1
ATOM 651 N N . PRO A 1 87 ? 9.802 6.313 -3.995 1.00 68.81 87 PRO A N 1
ATOM 652 C CA . PRO A 1 87 ? 9.448 7.019 -2.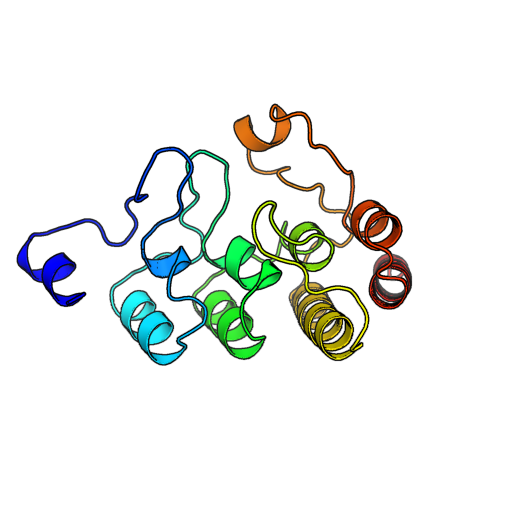775 1.00 68.81 87 PRO A CA 1
ATOM 653 C C . PRO A 1 87 ? 8.534 8.209 -3.092 1.00 68.81 87 PRO A C 1
ATOM 655 O O . PRO A 1 87 ? 8.667 8.859 -4.136 1.00 68.81 87 PRO A O 1
ATOM 658 N N . LEU A 1 88 ? 7.595 8.506 -2.196 1.00 69.62 88 LEU A N 1
ATOM 659 C CA . LEU A 1 88 ? 6.776 9.709 -2.309 1.00 69.62 88 LEU A CA 1
ATOM 660 C C . LEU A 1 88 ? 7.640 10.978 -2.117 1.00 69.62 88 LEU A C 1
ATOM 662 O O . LEU A 1 88 ? 8.512 10.994 -1.246 1.00 69.62 88 LEU A O 1
ATOM 666 N N . PRO A 1 89 ? 7.411 12.058 -2.894 1.00 58.25 89 PRO A N 1
ATOM 667 C CA . PRO A 1 89 ? 8.147 13.313 -2.740 1.00 58.25 89 PRO A CA 1
ATOM 668 C C . PRO A 1 89 ? 7.998 13.885 -1.325 1.00 58.25 89 PRO A C 1
ATOM 670 O O . PRO A 1 89 ? 6.899 13.894 -0.776 1.00 58.25 89 PRO A O 1
ATOM 673 N N . GLY A 1 90 ? 9.087 14.391 -0.742 1.00 53.72 90 GLY A N 1
ATOM 674 C CA . GLY A 1 90 ? 9.082 14.970 0.611 1.00 53.72 90 GLY A CA 1
ATOM 675 C C . GLY A 1 90 ? 9.247 13.954 1.744 1.00 53.72 90 GLY A C 1
ATOM 676 O O . GLY A 1 90 ? 9.515 14.356 2.874 1.00 53.72 90 GLY A O 1
ATOM 677 N N . PHE A 1 91 ? 9.185 12.657 1.444 1.00 52.31 91 PHE A N 1
ATOM 678 C CA . PHE A 1 91 ? 9.677 11.623 2.342 1.00 52.31 91 PHE A CA 1
ATOM 679 C C . PHE A 1 91 ? 11.143 11.365 1.999 1.00 52.31 91 PHE A C 1
ATOM 681 O O . PHE A 1 91 ? 11.446 11.073 0.839 1.00 52.31 91 PHE A O 1
ATOM 688 N N . PRO A 1 92 ? 12.076 11.526 2.953 1.00 44.88 92 PRO A N 1
ATOM 689 C CA . PRO A 1 92 ? 13.477 11.271 2.687 1.00 44.88 92 PRO A CA 1
ATOM 690 C C . PRO A 1 92 ? 13.633 9.784 2.367 1.00 44.88 92 PRO A C 1
ATOM 692 O O . PRO A 1 92 ? 13.647 8.942 3.261 1.00 44.88 92 PRO A O 1
ATOM 695 N N . GLY A 1 93 ? 13.764 9.465 1.078 1.00 49.06 93 GLY A N 1
ATOM 696 C CA . GLY A 1 93 ? 14.515 8.293 0.665 1.00 49.06 93 GLY A CA 1
ATOM 697 C C . GLY A 1 93 ? 15.916 8.523 1.199 1.00 49.06 93 GLY A C 1
ATOM 698 O O . GLY A 1 93 ? 16.657 9.343 0.657 1.00 49.06 93 GLY A O 1
ATOM 699 N N . THR A 1 94 ? 16.221 7.916 2.345 1.00 44.31 94 THR A N 1
ATOM 700 C CA . THR A 1 94 ? 17.564 7.958 2.912 1.00 44.31 94 THR A CA 1
ATOM 701 C C . THR A 1 94 ? 18.510 7.540 1.804 1.00 44.31 94 THR A C 1
ATOM 703 O O . THR A 1 94 ? 18.235 6.549 1.124 1.00 44.31 94 THR A O 1
ATOM 706 N N . SER A 1 95 ? 19.563 8.324 1.58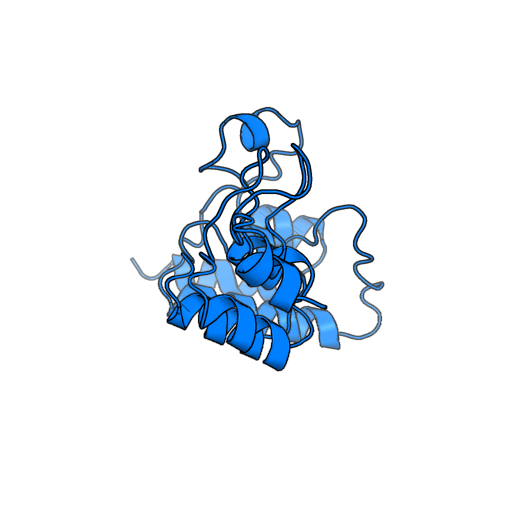9 1.00 48.69 95 SER A N 1
ATOM 707 C CA . SER A 1 95 ? 20.624 8.002 0.644 1.00 48.69 95 SER A CA 1
ATOM 708 C C . SER A 1 95 ? 20.942 6.505 0.714 1.00 48.69 95 SER A C 1
ATOM 710 O O . SER A 1 95 ? 20.971 5.928 1.802 1.00 48.69 95 SER A O 1
ATOM 712 N N . ASN A 1 96 ? 21.100 5.881 -0.458 1.00 49.91 96 ASN A N 1
ATOM 713 C CA . ASN A 1 96 ? 21.267 4.437 -0.687 1.00 49.91 96 ASN A CA 1
ATOM 714 C C . ASN A 1 96 ? 22.573 3.861 -0.083 1.00 49.91 96 ASN A C 1
ATOM 716 O O . ASN A 1 96 ? 23.226 3.012 -0.681 1.00 49.91 96 ASN A O 1
ATOM 720 N N . GLU A 1 97 ? 23.000 4.343 1.079 1.00 53.16 97 GLU A N 1
ATOM 721 C CA . GLU A 1 97 ? 24.269 4.007 1.721 1.00 53.16 97 GLU A CA 1
ATOM 722 C C . GLU A 1 97 ? 24.155 2.737 2.569 1.00 53.16 97 GLU A C 1
ATOM 724 O O . GLU A 1 97 ? 25.153 2.060 2.798 1.00 53.16 97 GLU A O 1
ATOM 729 N N . ASP A 1 98 ? 22.934 2.355 2.955 1.00 56.72 98 ASP A N 1
ATOM 730 C CA . ASP A 1 98 ? 22.643 1.073 3.589 1.00 56.72 98 ASP A CA 1
ATOM 731 C C . ASP A 1 98 ? 21.555 0.343 2.786 1.00 56.72 98 ASP A C 1
ATOM 733 O O . ASP A 1 98 ? 20.379 0.711 2.819 1.00 56.72 98 ASP A O 1
ATOM 737 N N . GLY A 1 99 ? 21.923 -0.716 2.052 1.00 63.75 99 GLY A N 1
ATOM 738 C CA . GLY A 1 99 ? 21.021 -1.536 1.213 1.00 63.75 99 GLY A CA 1
ATOM 739 C C . GLY A 1 99 ? 19.857 -2.216 1.963 1.00 63.75 99 GLY A C 1
ATOM 740 O O . GLY A 1 99 ? 19.124 -3.031 1.401 1.00 63.75 99 GLY A O 1
ATOM 741 N N . SER A 1 100 ? 19.684 -1.895 3.245 1.00 71.88 100 SER A N 1
ATOM 742 C CA . SER A 1 100 ? 18.529 -2.198 4.084 1.00 71.88 100 SER A CA 1
ATOM 743 C C . SER A 1 100 ? 17.213 -1.691 3.483 1.00 71.88 100 SER A C 1
ATOM 745 O O . SER A 1 100 ? 16.243 -2.449 3.436 1.00 71.88 100 SER A O 1
ATOM 747 N N . GLU A 1 101 ? 17.171 -0.461 2.959 1.00 74.81 101 GLU A N 1
ATOM 748 C CA . GLU A 1 101 ? 15.936 0.112 2.397 1.00 74.81 101 GLU A CA 1
ATOM 749 C C . GLU A 1 101 ? 15.552 -0.548 1.066 1.00 74.81 101 GLU A C 1
ATOM 751 O O . GLU A 1 101 ? 14.409 -0.975 0.889 1.00 74.81 101 GLU A O 1
ATOM 756 N N . THR A 1 102 ? 16.522 -0.757 0.172 1.00 77.19 102 THR A N 1
ATOM 757 C CA . THR A 1 102 ? 16.326 -1.519 -1.073 1.00 77.19 102 THR A CA 1
ATOM 758 C C . THR A 1 102 ? 15.804 -2.924 -0.783 1.00 77.19 102 THR A C 1
ATOM 760 O O . THR A 1 102 ? 14.858 -3.379 -1.425 1.00 77.19 102 THR A O 1
ATOM 763 N N . ARG A 1 103 ? 16.338 -3.600 0.246 1.00 83.12 103 ARG A N 1
ATOM 764 C CA . ARG A 1 103 ? 15.872 -4.935 0.654 1.00 83.12 103 ARG A CA 1
ATOM 765 C C . ARG A 1 103 ? 14.426 -4.927 1.145 1.00 83.12 103 ARG A C 1
ATOM 767 O O . ARG A 1 103 ? 13.676 -5.846 0.814 1.00 83.12 103 ARG A O 1
ATOM 774 N N . LYS A 1 104 ? 14.021 -3.913 1.915 1.00 85.69 104 LYS A N 1
ATOM 775 C CA . LYS A 1 104 ? 12.624 -3.758 2.356 1.00 85.69 104 LYS A CA 1
ATOM 776 C C . LYS A 1 104 ? 11.697 -3.539 1.165 1.00 85.69 104 LYS A C 1
ATOM 778 O O . LYS A 1 104 ? 10.698 -4.246 1.046 1.00 85.69 104 LYS A O 1
ATOM 783 N N . ARG A 1 105 ? 12.057 -2.632 0.253 1.00 86.25 105 ARG A N 1
ATOM 784 C CA . ARG A 1 105 ? 11.276 -2.356 -0.964 1.00 86.25 105 ARG A CA 1
ATOM 785 C C . ARG A 1 105 ? 11.172 -3.576 -1.866 1.00 86.25 105 ARG A C 1
ATOM 787 O O . ARG A 1 105 ? 10.091 -3.861 -2.364 1.00 86.25 105 ARG A O 1
ATOM 794 N N . LEU A 1 106 ? 12.252 -4.343 -2.009 1.00 87.69 106 LEU A N 1
ATOM 795 C CA . LEU A 1 106 ? 12.242 -5.601 -2.750 1.00 87.69 106 LEU A CA 1
ATOM 796 C C . LEU A 1 106 ? 11.304 -6.629 -2.104 1.00 87.69 106 LEU A C 1
ATOM 798 O O . LEU A 1 106 ? 10.573 -7.318 -2.810 1.00 87.69 106 LEU A O 1
ATOM 802 N N . ALA A 1 107 ? 11.285 -6.730 -0.771 1.00 90.31 107 ALA A N 1
ATOM 803 C CA . ALA A 1 107 ? 10.364 -7.623 -0.068 1.00 90.31 107 ALA A CA 1
ATOM 804 C C . ALA A 1 107 ? 8.894 -7.213 -0.275 1.00 90.31 107 ALA A C 1
ATOM 806 O O . ALA A 1 107 ? 8.054 -8.076 -0.534 1.00 90.31 107 ALA A O 1
ATOM 807 N N . VAL A 1 108 ? 8.596 -5.910 -0.228 1.00 90.88 108 VAL A N 1
ATOM 808 C CA . VAL A 1 108 ? 7.262 -5.370 -0.543 1.00 90.88 108 VAL A CA 1
ATOM 809 C C . VAL A 1 108 ? 6.898 -5.629 -2.005 1.00 90.88 108 VAL A C 1
ATOM 811 O O . VAL A 1 108 ? 5.811 -6.130 -2.272 1.00 90.88 108 VAL A O 1
ATOM 814 N N . LEU A 1 109 ? 7.804 -5.367 -2.949 1.00 90.44 109 LEU A N 1
ATOM 815 C CA . LEU A 1 109 ? 7.581 -5.619 -4.373 1.00 90.44 109 LEU A CA 1
ATOM 816 C C . LEU A 1 109 ? 7.256 -7.092 -4.636 1.00 90.44 109 LEU A C 1
ATOM 818 O O . LEU A 1 109 ? 6.272 -7.393 -5.305 1.00 90.44 109 LEU A O 1
ATOM 822 N N . ARG A 1 110 ? 8.043 -8.015 -4.075 1.00 90.31 110 ARG A N 1
ATOM 823 C CA . ARG A 1 110 ? 7.805 -9.458 -4.222 1.00 90.31 110 ARG A CA 1
ATOM 824 C C . ARG A 1 110 ? 6.440 -9.854 -3.675 1.00 90.31 110 ARG A C 1
ATOM 826 O O . ARG A 1 110 ? 5.712 -10.561 -4.358 1.00 90.31 110 ARG A O 1
ATOM 833 N N . PHE A 1 111 ? 6.067 -9.332 -2.506 1.00 91.88 111 PHE A N 1
ATOM 834 C CA . PHE A 1 111 ? 4.736 -9.541 -1.944 1.00 91.88 111 PHE A CA 1
ATOM 835 C C . PHE A 1 111 ? 3.621 -9.031 -2.868 1.00 91.88 111 PHE A C 1
ATOM 837 O O . PHE A 1 111 ? 2.639 -9.736 -3.073 1.00 91.88 111 PHE A O 1
ATOM 844 N N . LEU A 1 112 ? 3.769 -7.838 -3.451 1.00 90.38 112 LEU A N 1
ATOM 845 C CA . LEU A 1 112 ? 2.780 -7.285 -4.380 1.00 90.38 112 LEU A CA 1
ATOM 846 C C . LEU A 1 112 ? 2.632 -8.151 -5.634 1.00 90.38 112 LEU A C 1
ATOM 848 O O . LEU A 1 112 ? 1.511 -8.441 -6.041 1.00 90.38 112 LEU A O 1
ATOM 852 N N . LEU A 1 113 ? 3.746 -8.599 -6.217 1.00 88.31 113 LEU A N 1
ATOM 853 C CA . LEU A 1 113 ? 3.733 -9.490 -7.379 1.00 88.31 113 LEU A CA 1
ATOM 854 C C . LEU A 1 113 ? 3.102 -10.849 -7.036 1.00 88.31 113 LEU A C 1
ATOM 856 O O . LEU A 1 113 ? 2.291 -11.355 -7.805 1.00 88.31 113 LEU A O 1
ATOM 860 N N . ASP A 1 114 ? 3.411 -11.410 -5.863 1.00 89.06 114 ASP A N 1
ATOM 861 C CA . ASP A 1 114 ? 2.783 -12.643 -5.365 1.00 89.06 114 ASP A CA 1
ATOM 862 C C . ASP A 1 114 ? 1.271 -12.455 -5.103 1.00 89.06 114 ASP A C 1
ATOM 864 O O . ASP A 1 114 ? 0.492 -13.394 -5.260 1.00 89.06 114 ASP A O 1
ATOM 868 N N . ALA A 1 115 ? 0.841 -11.237 -4.755 1.00 87.38 115 ALA A N 1
ATOM 869 C CA . ALA A 1 115 ? -0.562 -10.852 -4.594 1.00 87.38 115 ALA A CA 1
ATOM 870 C C . ALA A 1 115 ? -1.279 -10.535 -5.925 1.00 87.38 115 ALA A C 1
ATOM 872 O O . ALA A 1 115 ? -2.454 -10.163 -5.913 1.00 87.38 115 ALA A O 1
ATOM 873 N N . GLY A 1 116 ? -0.603 -10.680 -7.071 1.00 86.25 116 GLY A N 1
ATOM 874 C CA . GLY A 1 116 ? -1.177 -10.431 -8.395 1.00 86.25 116 GLY A CA 1
ATOM 875 C C . GLY A 1 116 ? -1.214 -8.956 -8.801 1.00 86.25 116 GLY A C 1
ATOM 876 O O . GLY A 1 116 ? -2.053 -8.570 -9.614 1.00 86.25 116 GLY A O 1
ATOM 877 N N . ALA A 1 117 ? -0.342 -8.117 -8.232 1.00 87.12 117 ALA A N 1
ATOM 878 C CA . ALA A 1 117 ? -0.146 -6.756 -8.721 1.00 87.12 117 ALA A CA 1
ATOM 879 C C . ALA A 1 117 ? 0.318 -6.762 -10.182 1.00 87.12 117 ALA A C 1
ATOM 881 O O . ALA A 1 117 ? 1.161 -7.573 -10.564 1.00 87.12 117 ALA A O 1
ATOM 882 N N . ASP A 1 118 ? -0.186 -5.816 -10.971 1.00 84.25 118 ASP A N 1
ATOM 883 C CA . ASP A 1 118 ? 0.240 -5.640 -12.355 1.00 84.25 118 ASP A CA 1
ATOM 884 C C . ASP A 1 118 ? 1.659 -5.025 -12.383 1.00 84.25 118 ASP A C 1
ATOM 886 O O . ASP A 1 118 ? 1.841 -3.889 -11.921 1.00 84.25 118 ASP A O 1
ATOM 890 N N . PRO A 1 119 ? 2.684 -5.750 -12.882 1.00 81.50 119 PRO A N 1
ATOM 891 C CA . PRO A 1 119 ? 4.057 -5.248 -12.945 1.00 81.50 119 PRO A CA 1
ATOM 892 C C . PRO A 1 119 ? 4.214 -4.054 -13.899 1.00 81.50 119 PRO A C 1
ATOM 894 O O . PRO A 1 119 ? 5.120 -3.236 -13.709 1.00 81.50 119 PRO A O 1
ATOM 897 N N . ASP A 1 120 ? 3.322 -3.928 -14.884 1.00 80.38 120 ASP A N 1
ATOM 898 C CA . ASP A 1 120 ? 3.335 -2.875 -15.900 1.00 80.38 120 ASP A CA 1
ATOM 899 C C . ASP A 1 120 ? 2.376 -1.723 -15.573 1.00 80.38 120 ASP A C 1
ATOM 901 O O . ASP A 1 120 ? 2.245 -0.769 -16.354 1.00 80.38 120 ASP A O 1
ATOM 905 N N . ALA A 1 121 ? 1.751 -1.755 -14.389 1.00 81.44 121 ALA A N 1
ATOM 906 C CA . ALA A 1 121 ? 0.885 -0.687 -13.922 1.00 81.44 121 ALA A CA 1
ATOM 907 C C . ALA A 1 121 ? 1.591 0.673 -14.019 1.00 81.44 121 ALA A C 1
ATOM 909 O O . ALA A 1 121 ? 2.745 0.851 -13.617 1.00 81.44 121 ALA A O 1
ATOM 910 N N . ARG A 1 122 ? 0.869 1.672 -14.533 1.00 78.19 122 ARG A N 1
ATOM 911 C CA . ARG A 1 122 ? 1.351 3.058 -14.578 1.00 78.19 122 ARG A CA 1
ATOM 912 C C . ARG A 1 122 ? 1.031 3.759 -13.268 1.00 78.19 122 ARG A C 1
ATOM 914 O O . ARG A 1 122 ? -0.079 3.629 -12.742 1.00 78.19 122 ARG A O 1
ATOM 921 N N . LYS A 1 123 ? 1.984 4.546 -12.762 1.00 73.44 123 LYS A N 1
ATOM 922 C CA . LYS A 1 123 ? 1.765 5.352 -11.555 1.00 73.44 123 LYS A CA 1
ATOM 923 C C . LYS A 1 123 ? 0.552 6.267 -11.774 1.00 73.44 123 LYS A C 1
ATOM 925 O O . LYS A 1 123 ? 0.461 6.931 -12.801 1.00 73.44 123 LYS A O 1
ATOM 930 N N . TRP A 1 124 ? -0.387 6.266 -10.826 1.00 75.19 124 TRP A N 1
ATOM 931 C CA . TRP A 1 124 ? -1.629 7.056 -10.877 1.00 75.19 124 TRP A CA 1
ATOM 932 C C . TRP A 1 124 ? -2.612 6.706 -12.004 1.00 75.19 124 TRP A C 1
ATOM 934 O O . TRP A 1 124 ? -3.499 7.505 -12.300 1.00 75.19 124 TRP A O 1
ATOM 944 N N . ALA A 1 125 ? -2.513 5.525 -12.627 1.00 72.19 125 ALA A N 1
ATOM 945 C CA . ALA A 1 125 ? -3.427 5.128 -13.704 1.00 72.19 125 ALA A CA 1
ATOM 946 C C . ALA A 1 125 ? -4.916 5.242 -13.319 1.00 72.19 125 ALA A C 1
ATOM 948 O O . ALA A 1 125 ? -5.737 5.582 -14.179 1.00 72.19 125 ALA A O 1
ATOM 949 N N . HIS A 1 126 ? -5.231 5.001 -12.041 1.00 71.75 126 HIS A N 1
ATOM 950 C CA . HIS A 1 126 ? -6.567 5.058 -11.441 1.00 71.75 126 HIS A CA 1
ATOM 951 C C . HIS A 1 126 ? -7.053 6.475 -11.098 1.00 71.75 126 HIS A C 1
ATOM 953 O O . HIS A 1 126 ? -8.242 6.659 -10.860 1.00 71.75 126 HIS A O 1
ATOM 959 N N . SER A 1 127 ? -6.170 7.479 -11.102 1.00 67.69 127 SER A N 1
ATOM 960 C CA . SER A 1 127 ? -6.473 8.848 -10.672 1.00 67.69 127 SER A CA 1
ATOM 961 C C . SER A 1 127 ? -6.319 9.845 -11.816 1.00 67.69 127 SER A C 1
ATOM 963 O O . SER A 1 127 ? -5.227 10.077 -12.338 1.00 67.69 127 SER A O 1
ATOM 965 N N . SER A 1 128 ? -7.419 10.497 -12.194 1.00 64.38 128 SER A N 1
ATOM 966 C CA . SER A 1 128 ? -7.428 11.525 -13.242 1.00 64.38 128 SER A CA 1
ATOM 967 C C . SER A 1 128 ? -6.599 12.758 -12.866 1.00 64.38 128 SER A C 1
ATOM 969 O O . SER A 1 128 ? -5.921 13.312 -13.726 1.00 64.38 128 SER A O 1
ATOM 971 N N . ARG A 1 129 ? -6.583 13.158 -11.586 1.00 62.31 129 ARG A N 1
ATOM 972 C CA . ARG A 1 129 ? -5.750 14.266 -11.075 1.00 62.31 129 ARG A CA 1
ATOM 973 C C . ARG A 1 129 ? -4.279 13.875 -10.921 1.00 62.31 129 ARG A C 1
ATOM 975 O O . ARG A 1 129 ? -3.403 14.679 -11.235 1.00 62.31 129 ARG A O 1
ATOM 982 N N . GLY A 1 130 ? -4.006 12.634 -10.511 1.00 56.31 130 GLY A N 1
ATOM 983 C CA . GLY A 1 130 ? -2.644 12.097 -10.448 1.00 56.31 130 GLY A CA 1
ATOM 984 C C . GLY A 1 130 ? -1.990 11.995 -11.830 1.00 56.31 130 GLY A C 1
ATOM 985 O O . GLY A 1 130 ? -0.807 12.281 -11.960 1.00 56.31 130 GLY A O 1
ATOM 986 N N . ARG A 1 131 ? -2.777 11.696 -12.876 1.00 54.19 131 ARG A N 1
ATOM 987 C CA . ARG A 1 131 ? -2.322 11.668 -14.278 1.00 54.19 131 ARG A CA 1
ATOM 988 C C . ARG A 1 131 ? -1.970 13.053 -14.848 1.00 54.19 131 ARG A C 1
ATOM 990 O O . ARG A 1 131 ? -1.150 13.135 -15.752 1.00 54.19 131 ARG A O 1
ATOM 997 N N . VAL A 1 132 ? -2.619 14.119 -14.368 1.00 49.41 132 VAL A N 1
ATOM 998 C CA . VAL A 1 132 ? -2.426 15.505 -14.857 1.00 49.41 132 VAL A CA 1
ATOM 999 C C . VAL A 1 132 ? -1.307 16.234 -14.111 1.00 49.41 132 VAL A C 1
ATOM 1001 O O . VAL A 1 132 ? -0.764 17.210 -14.615 1.00 49.41 132 VAL A O 1
ATOM 1004 N N . SER A 1 133 ? -0.933 15.763 -12.921 1.00 53.97 133 SER A N 1
ATOM 1005 C CA . SER A 1 133 ? 0.285 16.228 -12.261 1.00 53.97 133 SER A CA 1
ATOM 1006 C C . SER A 1 133 ? 1.468 15.699 -13.078 1.00 53.97 133 SER A C 1
ATOM 1008 O O . SER A 1 133 ? 1.580 14.487 -13.219 1.00 53.97 133 SER A O 1
ATOM 1010 N N . ASP A 1 134 ? 2.312 16.577 -13.630 1.00 44.88 134 ASP A N 1
ATOM 1011 C CA . ASP A 1 134 ? 3.379 16.334 -14.634 1.00 44.88 134 ASP A CA 1
ATOM 1012 C C . ASP A 1 134 ? 4.462 15.266 -14.290 1.00 44.88 134 ASP A C 1
ATOM 1014 O O . ASP A 1 134 ? 5.516 15.202 -14.917 1.00 44.88 134 ASP A O 1
ATOM 1018 N N . PHE A 1 135 ? 4.236 14.398 -13.305 1.00 53.09 135 PHE A N 1
ATOM 1019 C CA . PHE A 1 135 ? 5.113 13.310 -12.872 1.00 53.09 135 PHE A CA 1
ATOM 1020 C C . PHE A 1 135 ? 4.637 11.935 -13.381 1.00 53.09 135 PHE A C 1
ATOM 1022 O O . PHE A 1 135 ? 4.557 10.968 -12.617 1.00 53.09 135 PHE A O 1
ATOM 1029 N N . ASP A 1 136 ? 4.336 11.817 -14.677 1.00 55.16 136 ASP A N 1
ATOM 1030 C CA . ASP A 1 136 ? 4.124 10.513 -15.325 1.00 55.16 136 ASP A CA 1
ATOM 1031 C C . ASP A 1 136 ? 5.481 9.834 -15.567 1.00 55.16 136 ASP A C 1
ATOM 1033 O O . ASP A 1 136 ? 6.050 9.856 -16.657 1.00 55.16 136 ASP A O 1
ATOM 1037 N N . TRP A 1 137 ? 6.047 9.263 -14.504 1.00 58.41 137 TRP A N 1
ATOM 1038 C CA . TRP A 1 137 ? 7.363 8.614 -14.538 1.00 58.41 137 TRP A CA 1
ATOM 1039 C C . TRP A 1 137 ? 7.338 7.203 -15.164 1.00 58.41 137 TRP A C 1
ATOM 1041 O O . TRP A 1 137 ? 8.334 6.479 -15.122 1.00 58.41 137 TRP A O 1
ATOM 1051 N N . GLY A 1 138 ? 6.207 6.799 -15.755 1.00 66.94 138 GLY A N 1
ATOM 1052 C CA . GLY A 1 138 ? 6.039 5.516 -16.434 1.00 66.94 138 GLY A CA 1
ATOM 1053 C C . GLY A 1 138 ? 5.686 4.342 -15.513 1.00 66.94 138 GLY A C 1
ATOM 1054 O O . GLY A 1 138 ? 5.039 4.507 -14.475 1.00 66.94 138 GLY A O 1
ATOM 1055 N N . SER A 1 139 ? 6.049 3.132 -15.948 1.00 77.62 139 SER A N 1
ATOM 1056 C CA . SER A 1 139 ? 5.833 1.885 -15.204 1.00 77.62 139 SER A CA 1
ATOM 1057 C C . SER A 1 139 ? 6.769 1.775 -13.995 1.00 77.62 139 SER A C 1
ATOM 1059 O O . SER A 1 139 ? 7.736 2.534 -13.862 1.00 77.62 139 SER A O 1
ATOM 1061 N N . GLY A 1 140 ? 6.519 0.793 -13.122 1.00 78.75 140 GLY A N 1
ATOM 1062 C CA . GLY A 1 140 ? 7.406 0.494 -11.991 1.00 78.75 140 GLY A CA 1
ATOM 1063 C C . GLY A 1 140 ? 8.869 0.282 -12.398 1.00 78.75 140 GLY A C 1
ATOM 1064 O O . GLY A 1 140 ? 9.769 0.685 -11.666 1.00 78.75 140 GLY A O 1
ATOM 1065 N N . LEU A 1 141 ? 9.115 -0.247 -13.601 1.00 81.94 141 LEU A N 1
ATOM 1066 C CA . LEU A 1 141 ? 10.463 -0.465 -14.129 1.00 81.94 141 LEU A CA 1
ATOM 1067 C C . LEU A 1 141 ? 11.216 0.849 -14.376 1.00 81.94 141 LEU A C 1
ATOM 1069 O O . LEU A 1 141 ? 12.347 1.005 -13.920 1.00 81.94 141 LEU A O 1
ATOM 1073 N N . ASN A 1 142 ? 10.582 1.816 -15.045 1.00 81.44 142 ASN A N 1
ATOM 1074 C CA . ASN A 1 142 ? 11.194 3.126 -15.296 1.00 81.44 142 ASN A CA 1
ATOM 1075 C C . ASN A 1 142 ? 11.518 3.840 -13.979 1.00 81.44 142 ASN A C 1
ATOM 1077 O O . ASN A 1 142 ? 12.569 4.462 -13.837 1.00 81.44 142 ASN A O 1
ATOM 1081 N N . LEU A 1 143 ? 10.625 3.711 -12.997 1.00 79.19 143 LEU A N 1
ATOM 1082 C CA . LEU A 1 143 ? 10.813 4.254 -11.657 1.00 79.19 143 LEU A CA 1
ATOM 1083 C C . LEU A 1 143 ? 11.981 3.599 -10.920 1.00 79.19 143 LEU A C 1
ATOM 1085 O O . LEU A 1 143 ? 12.804 4.320 -10.357 1.00 79.19 143 LEU A O 1
ATOM 1089 N N . ALA A 1 144 ? 12.089 2.271 -10.957 1.00 82.50 144 ALA A N 1
ATOM 1090 C CA . ALA A 1 144 ? 13.196 1.556 -10.333 1.00 82.50 144 ALA A CA 1
ATOM 1091 C C . ALA A 1 144 ? 14.544 1.989 -10.933 1.00 82.50 144 ALA A C 1
ATOM 1093 O O . ALA A 1 144 ? 15.457 2.335 -10.188 1.00 82.50 144 ALA A O 1
ATOM 1094 N N . LEU A 1 145 ? 14.634 2.077 -12.264 1.00 81.94 145 LEU A N 1
ATOM 1095 C CA . LEU A 1 145 ? 15.854 2.496 -12.962 1.00 81.94 145 LEU A CA 1
ATOM 1096 C C . LEU A 1 145 ? 16.258 3.935 -12.628 1.00 81.94 145 LEU A C 1
ATOM 1098 O O . LEU A 1 145 ? 17.422 4.203 -12.345 1.00 81.94 145 LEU A O 1
ATOM 1102 N N . VAL A 1 146 ? 15.307 4.873 -12.622 1.00 79.94 146 VAL A N 1
ATOM 1103 C CA . VAL A 1 146 ? 15.625 6.284 -12.353 1.00 79.94 146 VAL A CA 1
ATOM 1104 C C . VAL A 1 146 ? 16.023 6.526 -10.893 1.00 79.94 146 VAL A C 1
ATOM 1106 O O . VAL A 1 146 ? 16.829 7.415 -10.624 1.00 79.94 146 VAL A O 1
ATOM 1109 N N . ASN A 1 147 ? 15.507 5.731 -9.953 1.00 75.56 147 ASN A N 1
ATOM 1110 C CA . ASN A 1 147 ? 15.889 5.819 -8.540 1.00 75.56 147 ASN A CA 1
ATOM 1111 C C . ASN A 1 147 ? 17.133 4.974 -8.187 1.00 75.56 147 ASN A C 1
ATOM 1113 O O . ASN A 1 147 ? 17.556 4.978 -7.031 1.00 75.56 147 ASN A O 1
ATOM 1117 N N . GLY A 1 148 ? 17.733 4.267 -9.156 1.00 79.75 148 GLY A N 1
ATOM 1118 C CA . GLY A 1 148 ? 18.898 3.402 -8.928 1.00 79.75 148 GLY A CA 1
ATOM 1119 C C . GLY A 1 148 ? 18.580 2.143 -8.114 1.00 79.75 148 GLY A C 1
ATOM 1120 O O . GLY A 1 148 ? 19.425 1.644 -7.376 1.00 79.75 148 GLY A O 1
ATOM 1121 N N . PHE A 1 149 ? 17.344 1.650 -8.197 1.00 83.56 149 PHE A N 1
ATOM 1122 C CA . PHE A 1 149 ? 16.899 0.415 -7.553 1.00 83.56 149 PHE A CA 1
ATOM 1123 C C . PHE A 1 149 ? 17.080 -0.780 -8.493 1.00 83.56 149 PHE A C 1
ATOM 1125 O O . PHE A 1 149 ? 16.102 -1.399 -8.922 1.00 83.56 149 PHE A O 1
ATOM 1132 N N . ASP A 1 150 ? 18.335 -1.103 -8.805 1.00 83.50 150 ASP A N 1
ATOM 1133 C CA . ASP A 1 150 ? 18.689 -2.141 -9.781 1.00 83.50 150 ASP A CA 1
ATOM 1134 C C . ASP A 1 150 ? 18.065 -3.506 -9.434 1.00 83.50 150 ASP A C 1
ATOM 1136 O O . ASP A 1 150 ? 17.466 -4.145 -10.295 1.00 83.50 150 ASP A O 1
ATOM 1140 N N . ASP A 1 151 ? 18.069 -3.900 -8.154 1.00 84.62 151 ASP A N 1
ATOM 1141 C CA . ASP A 1 151 ? 17.450 -5.153 -7.686 1.00 84.62 151 ASP A CA 1
ATOM 1142 C C . ASP A 1 151 ? 15.942 -5.231 -7.998 1.00 84.62 151 ASP A C 1
ATOM 1144 O O . ASP A 1 151 ? 15.413 -6.291 -8.338 1.00 84.62 151 ASP A O 1
ATOM 1148 N N . LEU A 1 152 ? 15.225 -4.107 -7.876 1.00 85.31 152 LEU A N 1
ATOM 1149 C CA . LEU A 1 152 ? 13.793 -4.040 -8.186 1.00 85.31 152 LEU A CA 1
ATOM 1150 C C . LEU A 1 152 ? 13.573 -4.075 -9.702 1.00 85.31 152 LEU A C 1
ATOM 1152 O O . LEU A 1 152 ? 12.642 -4.731 -10.172 1.00 85.31 152 LEU A O 1
ATOM 1156 N N . ALA A 1 153 ? 14.433 -3.390 -10.461 1.00 84.31 153 ALA A N 1
ATOM 1157 C CA . ALA A 1 153 ? 14.401 -3.395 -11.919 1.00 84.31 153 ALA A CA 1
ATOM 1158 C C . ALA A 1 153 ? 14.712 -4.784 -12.503 1.00 84.31 153 ALA A C 1
ATOM 1160 O O . ALA A 1 153 ? 14.176 -5.124 -13.553 1.00 84.31 153 ALA A O 1
ATOM 1161 N N . GLU A 1 154 ? 15.519 -5.604 -11.825 1.00 84.81 154 GLU A N 1
ATOM 1162 C CA . GLU A 1 154 ? 15.766 -6.998 -12.211 1.00 84.81 154 GLU A CA 1
ATOM 1163 C C . GLU A 1 154 ? 14.605 -7.948 -11.878 1.00 84.81 154 GLU A C 1
ATOM 1165 O O . GLU A 1 154 ? 14.376 -8.914 -12.613 1.00 84.81 154 GLU A O 1
ATOM 1170 N N . GLU A 1 155 ? 13.873 -7.718 -10.783 1.00 83.50 155 GLU A N 1
ATOM 1171 C CA . GLU A 1 155 ? 12.773 -8.602 -10.362 1.00 83.50 155 GLU A CA 1
ATOM 1172 C C . GLU A 1 155 ? 11.535 -8.457 -11.268 1.00 83.50 155 GLU A C 1
ATOM 1174 O O . GLU A 1 155 ? 10.870 -9.452 -11.567 1.00 83.50 155 GLU A O 1
ATOM 1179 N N . LEU A 1 156 ? 11.246 -7.244 -11.759 1.00 81.38 156 LEU A N 1
ATOM 1180 C CA . LEU A 1 156 ? 10.066 -6.962 -12.591 1.00 81.38 156 LEU A CA 1
ATOM 1181 C C . LEU A 1 156 ? 10.024 -7.790 -13.904 1.00 81.38 156 LEU A C 1
ATOM 1183 O O . LEU A 1 156 ? 9.028 -8.484 -14.127 1.00 81.38 156 LEU A O 1
ATOM 1187 N N . PRO A 1 157 ? 11.082 -7.836 -14.746 1.00 75.62 157 PRO A N 1
ATOM 1188 C CA . PRO A 1 157 ? 11.107 -8.648 -15.966 1.00 75.62 157 PRO A CA 1
ATOM 1189 C C . PRO A 1 157 ? 11.077 -10.153 -15.692 1.00 75.62 157 PRO A C 1
ATOM 1191 O O . PRO A 1 157 ? 10.516 -10.915 -16.477 1.00 75.62 157 PRO A O 1
ATOM 1194 N N . ARG A 1 158 ? 11.670 -10.606 -14.576 1.00 71.56 158 ARG A N 1
ATOM 1195 C CA . ARG A 1 158 ? 11.713 -12.038 -14.224 1.00 71.56 158 ARG A CA 1
ATOM 1196 C C . ARG A 1 158 ? 10.323 -12.619 -13.986 1.00 71.56 158 ARG A C 1
ATOM 1198 O O . ARG A 1 158 ? 10.137 -13.816 -14.191 1.00 71.56 158 ARG A O 1
ATOM 1205 N N . ARG A 1 159 ? 9.359 -11.788 -13.579 1.00 65.19 159 ARG A N 1
ATOM 1206 C CA . ARG A 1 159 ? 7.972 -12.206 -13.329 1.00 65.19 159 ARG A CA 1
ATOM 1207 C C . ARG A 1 159 ? 6.975 -11.735 -14.388 1.00 65.19 159 ARG A C 1
ATOM 1209 O O . ARG A 1 159 ? 5.971 -12.411 -14.572 1.00 65.19 159 ARG A O 1
ATOM 1216 N N . GLY A 1 160 ? 7.274 -10.665 -15.130 1.00 52.91 160 GLY A N 1
ATOM 1217 C CA . GLY A 1 160 ? 6.479 -10.221 -16.286 1.00 52.91 160 GLY A CA 1
ATOM 1218 C C . GLY A 1 160 ? 6.579 -11.139 -17.515 1.00 52.91 160 GLY A C 1
ATOM 1219 O O . GLY A 1 160 ? 5.666 -11.175 -18.330 1.00 52.91 160 GLY A O 1
ATOM 1220 N N . CYS A 1 161 ? 7.646 -11.937 -17.634 1.00 44.16 161 CYS A N 1
ATOM 1221 C CA . CYS A 1 161 ? 7.834 -12.885 -18.744 1.00 44.16 161 CYS A CA 1
ATOM 1222 C C . CYS A 1 161 ? 7.115 -14.239 -18.569 1.00 44.16 161 CYS A C 1
ATOM 1224 O O . CYS A 1 161 ? 7.325 -15.143 -19.377 1.00 44.16 161 CYS A O 1
ATOM 1226 N N . ALA A 1 162 ? 6.302 -14.419 -17.525 1.00 39.00 162 ALA A N 1
ATOM 1227 C CA . ALA A 1 162 ? 5.501 -15.627 -17.335 1.00 39.00 162 ALA A CA 1
ATOM 1228 C C . ALA A 1 162 ? 4.111 -15.464 -17.974 1.00 39.00 162 ALA A C 1
ATOM 1230 O O . ALA A 1 162 ? 3.102 -15.477 -17.270 1.00 39.00 162 ALA A O 1
ATOM 1231 N N . HIS A 1 163 ? 4.056 -15.296 -19.299 1.00 36.50 163 HIS A N 1
ATOM 1232 C CA . HIS A 1 163 ? 2.806 -15.383 -20.055 1.00 36.50 163 HIS A CA 1
ATOM 1233 C C . HIS A 1 163 ? 2.962 -16.167 -21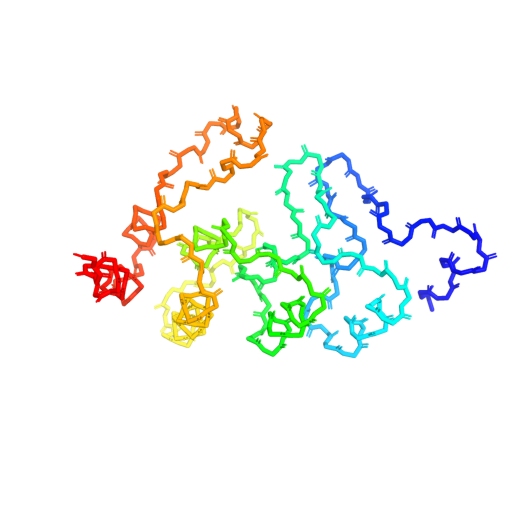.354 1.00 36.50 163 HIS A C 1
ATOM 1235 O O . HIS A 1 163 ? 3.925 -15.895 -22.106 1.00 36.50 163 HIS A O 1
#

Sequence (163 aa):
MWQVFLEHDLDINAPLADSDGPHLSYVLQEENLVRWFLAHDAAPNADSGNGLSPFLRAVSEAPLTTVQLLHTAGGSPTVAVPFACSPLPGFPGTSNEDGSETRKRLAVLRFLLDAGADPDARKWAHSSRGRVSDFDWGSGLNLALVNGFDDLAEELPRRGCAH

Foldseek 3Di:
DVCVCVVVVNDQQDAPDQQGGGPLLVCQQPLVVVVVSLVVVHQQQSAHNLRCGSLLSCLQDHFLVSNVVNVVSVHDLAQNLLSLLAHDPPPDPDPCPDCVSLVRSLVSNVVSVVVVHDQQHWHCPVHPNNVPPPPRCGGSLSSNVVVVSVVSNVVSVVSVPPD

Radius of gyration: 15.73 Å; chains: 1; bounding box: 44×34×41 Å

pLDDT: mean 77.89, std 13.39, range [36.5, 93.19]

Secondary structure (DSSP, 8-state):
-TTHHHHTT--TTSBSSTTS-BGGGG-TT-HHHHHHHHTTT--TT---TTS--HHHHHHHHS-HHHHHHHHHTT---TTTHHHHSSPPTTS----TTSTHHHHHHHHHHHHHHHTT--TTPBTTTT-HHHHHSS----BHHHHHHHTT-HHHHHHHHHHHT--